Protein AF-A0A3M2FHL9-F1 (afdb_monomer_lite)

Foldseek 3Di:
DDDDDDDDDDPDPPPPPPDDPPPVDDDDFVLVFVQVQVVVCAWADCVFQVDPQGFGRWDWPDKGWPDWADWDDDDQPIWIKTKIWTWTWGADPVGDIDITTDIFIWTWHADPVRGTHIDGPDD

Structure (mmCIF, N/CA/C/O backbone):
data_AF-A0A3M2FHL9-F1
#
_entry.id   AF-A0A3M2FHL9-F1
#
loop_
_atom_site.group_PDB
_atom_site.id
_atom_site.type_symbol
_atom_site.label_atom_id
_atom_site.label_alt_id
_atom_site.label_comp_id
_atom_site.label_asym_id
_atom_site.label_entity_id
_atom_site.label_seq_id
_atom_site.pdbx_PDB_ins_code
_atom_site.Cartn_x
_atom_site.Cartn_y
_atom_site.Cartn_z
_atom_site.occupancy
_atom_site.B_iso_or_equiv
_atom_site.auth_seq_id
_atom_site.auth_comp_id
_atom_site.auth_asym_id
_atom_site.auth_atom_id
_atom_site.pdbx_PDB_model_num
ATOM 1 N N . MET A 1 1 ? 2.913 53.601 -55.145 1.00 43.81 1 MET A N 1
ATOM 2 C CA . MET A 1 1 ? 2.491 52.518 -56.058 1.00 43.81 1 MET A CA 1
ATOM 3 C C . MET A 1 1 ? 2.680 51.200 -55.319 1.00 43.81 1 MET A C 1
ATOM 5 O O . MET A 1 1 ? 3.801 50.861 -54.969 1.00 43.81 1 MET A O 1
ATOM 9 N N . ILE A 1 2 ? 1.573 50.561 -54.943 1.00 43.88 2 ILE A N 1
ATOM 10 C CA . ILE A 1 2 ? 1.520 49.393 -54.053 1.00 43.88 2 ILE A CA 1
ATOM 11 C C . ILE A 1 2 ? 1.769 48.133 -54.891 1.00 43.88 2 ILE A C 1
ATOM 13 O O . ILE A 1 2 ? 1.078 47.923 -55.885 1.00 43.88 2 ILE A O 1
ATOM 17 N N . LYS A 1 3 ? 2.720 47.284 -54.488 1.00 39.03 3 LYS A N 1
ATOM 18 C CA . LYS A 1 3 ? 2.785 45.882 -54.924 1.00 39.03 3 LYS A CA 1
ATOM 19 C C . LYS A 1 3 ? 2.654 44.997 -53.694 1.00 39.03 3 LYS A C 1
ATOM 21 O O . LYS A 1 3 ? 3.596 44.804 -52.935 1.00 39.03 3 LYS A O 1
ATOM 26 N N . THR A 1 4 ? 1.440 44.506 -53.495 1.00 46.16 4 THR A N 1
ATOM 27 C CA . THR A 1 4 ? 1.131 43.366 -52.641 1.00 46.16 4 THR A CA 1
ATOM 28 C C . THR A 1 4 ? 1.738 42.106 -53.255 1.00 46.16 4 THR A C 1
ATOM 30 O O . THR A 1 4 ? 1.648 41.862 -54.457 1.00 46.16 4 THR A O 1
ATOM 33 N N . SER A 1 5 ? 2.363 41.275 -52.432 1.00 46.72 5 SER A N 1
ATOM 34 C CA . SER A 1 5 ? 2.646 39.879 -52.761 1.00 46.72 5 SER A CA 1
ATOM 35 C C . SER A 1 5 ? 2.393 39.077 -51.498 1.00 46.72 5 SER A C 1
ATOM 37 O O . SER A 1 5 ? 3.204 39.036 -50.580 1.00 46.72 5 SER A O 1
ATOM 39 N N . PHE A 1 6 ? 1.176 38.549 -51.428 1.00 48.66 6 PHE A N 1
ATOM 40 C CA . PHE A 1 6 ? 0.690 37.690 -50.365 1.00 48.66 6 PHE A CA 1
ATOM 41 C C . PHE A 1 6 ? 0.823 36.253 -50.867 1.00 48.66 6 PHE A C 1
ATOM 43 O O . PHE A 1 6 ? -0.023 35.776 -51.623 1.00 48.66 6 PHE A O 1
ATOM 50 N N . THR A 1 7 ? 1.908 35.579 -50.491 1.00 46.94 7 THR A N 1
ATOM 51 C CA . THR A 1 7 ? 2.109 34.162 -50.805 1.00 46.94 7 THR A CA 1
ATOM 52 C C . THR A 1 7 ? 1.789 33.346 -49.562 1.00 46.94 7 THR A C 1
ATOM 54 O O . THR A 1 7 ? 2.424 33.458 -48.517 1.00 46.94 7 THR A O 1
ATOM 57 N N . ARG A 1 8 ? 0.721 32.566 -49.690 1.00 47.88 8 ARG A N 1
ATOM 58 C CA . ARG A 1 8 ? 0.176 31.629 -48.712 1.00 47.88 8 ARG A CA 1
ATOM 59 C C . ARG A 1 8 ? 1.033 30.351 -48.691 1.00 47.88 8 ARG A C 1
ATOM 61 O O . ARG A 1 8 ? 1.636 30.010 -49.700 1.00 47.88 8 ARG A O 1
ATOM 68 N N . MET A 1 9 ? 0.876 29.586 -47.609 1.00 46.56 9 MET A N 1
ATOM 69 C CA . MET A 1 9 ? 1.170 28.148 -47.441 1.00 46.56 9 MET A CA 1
ATOM 70 C C . MET A 1 9 ? 2.486 27.780 -46.750 1.00 46.56 9 MET A C 1
ATOM 72 O O . MET A 1 9 ? 3.567 28.187 -47.149 1.00 46.56 9 MET A O 1
ATOM 76 N N . GLY A 1 10 ? 2.357 26.927 -45.729 1.00 43.09 10 GLY A N 1
ATOM 77 C CA . GLY A 1 10 ? 3.486 26.273 -45.072 1.00 43.09 10 GLY A CA 1
ATOM 78 C C . GLY A 1 10 ? 3.213 25.866 -43.628 1.00 43.09 10 GLY A C 1
ATOM 79 O O . GLY A 1 10 ? 3.964 26.228 -42.734 1.00 43.09 10 GLY A O 1
ATOM 80 N N . ARG A 1 11 ? 2.119 25.141 -43.376 1.00 53.47 11 ARG A N 1
ATOM 81 C CA . ARG A 1 11 ? 1.817 24.537 -42.072 1.00 53.47 11 ARG A CA 1
ATOM 82 C C . ARG A 1 11 ? 2.769 23.352 -41.860 1.00 53.47 11 ARG A C 1
ATOM 84 O O . ARG A 1 11 ? 2.448 22.243 -42.264 1.00 53.47 11 ARG A O 1
ATOM 91 N N . PHE A 1 12 ? 3.930 23.585 -41.253 1.00 45.81 12 PHE A N 1
ATOM 92 C CA . PHE A 1 12 ? 4.828 22.516 -40.806 1.00 45.81 12 PHE A CA 1
ATOM 93 C C . PHE A 1 12 ? 4.566 22.213 -39.331 1.00 45.81 12 PHE A C 1
ATOM 95 O O . PHE A 1 12 ? 5.142 22.815 -38.431 1.00 45.81 12 PHE A O 1
ATOM 102 N N . ILE A 1 13 ? 3.654 21.270 -39.091 1.00 58.38 13 ILE A N 1
ATOM 103 C CA . ILE A 1 13 ? 3.580 20.563 -37.813 1.00 58.38 13 ILE A CA 1
ATOM 104 C C . ILE A 1 13 ? 4.680 19.503 -37.870 1.00 58.38 13 ILE A C 1
ATOM 106 O O . ILE A 1 13 ? 4.473 18.417 -38.403 1.00 58.38 13 ILE A O 1
ATOM 110 N N . VAL A 1 14 ? 5.863 19.824 -37.351 1.00 49.50 14 VAL A N 1
ATOM 111 C CA . VAL A 1 14 ? 6.861 18.804 -37.016 1.00 49.50 14 VAL A CA 1
ATOM 112 C C . VAL A 1 14 ? 6.543 18.356 -35.595 1.00 49.50 14 VAL A C 1
ATOM 114 O O . VAL A 1 14 ? 7.116 18.837 -34.624 1.00 49.50 14 VAL A O 1
ATOM 117 N N . LEU A 1 15 ? 5.551 17.469 -35.470 1.00 46.72 15 LEU A N 1
ATOM 118 C CA . LEU A 1 15 ? 5.321 16.717 -34.241 1.00 46.72 15 LEU A CA 1
ATOM 119 C C . LEU A 1 15 ? 6.370 15.603 -34.201 1.00 46.72 15 LEU A C 1
ATOM 121 O O . LEU A 1 15 ? 6.109 14.443 -34.508 1.00 46.72 15 LEU A O 1
ATOM 125 N N . SER A 1 16 ? 7.608 15.980 -33.905 1.00 49.69 16 SER A N 1
ATOM 126 C CA . SER A 1 16 ? 8.667 15.033 -33.599 1.00 49.69 16 SER A CA 1
ATOM 127 C C . SER A 1 16 ? 8.363 14.430 -32.230 1.00 49.69 16 SER A C 1
ATOM 129 O O . SER A 1 16 ? 8.817 14.924 -31.199 1.00 49.69 16 SER A O 1
ATOM 131 N N . CYS A 1 17 ? 7.561 13.363 -32.226 1.00 51.34 17 CYS A N 1
ATOM 132 C CA . CYS A 1 17 ? 7.533 12.379 -31.154 1.00 51.34 17 CYS A CA 1
ATOM 133 C C . CYS A 1 17 ? 8.922 11.730 -31.104 1.00 51.34 17 CYS A C 1
ATOM 135 O O . CYS A 1 17 ? 9.139 10.656 -31.665 1.00 51.34 17 CYS A O 1
ATOM 137 N N . LEU A 1 18 ? 9.890 12.424 -30.494 1.00 50.28 18 LEU A N 1
ATOM 138 C CA . LEU A 1 18 ? 11.133 11.802 -30.069 1.00 50.28 18 LEU A CA 1
ATOM 139 C C . LEU A 1 18 ? 10.738 10.653 -29.151 1.00 50.28 18 LEU A C 1
ATOM 141 O O . LEU A 1 18 ? 10.131 10.867 -28.101 1.00 50.28 18 LEU A O 1
ATOM 145 N N . GLY A 1 19 ? 11.047 9.443 -29.615 1.00 47.72 19 GLY A N 1
ATOM 146 C CA . GLY A 1 19 ? 10.845 8.208 -28.888 1.00 47.72 19 GLY A CA 1
ATOM 147 C C . GLY A 1 19 ? 11.370 8.357 -27.472 1.00 47.72 19 GLY A C 1
ATOM 148 O O . GLY A 1 19 ? 12.565 8.558 -27.248 1.00 47.72 19 GLY A O 1
ATOM 149 N N . SER A 1 20 ? 10.452 8.265 -26.518 1.00 49.62 20 SER A N 1
ATOM 150 C CA . SER A 1 20 ? 10.782 8.049 -25.127 1.00 49.62 20 SER A CA 1
ATOM 151 C C . SER A 1 20 ? 11.549 6.737 -25.056 1.00 49.62 20 SER A C 1
ATOM 153 O O . SER A 1 20 ? 11.015 5.650 -25.273 1.00 49.62 20 SER A O 1
ATOM 155 N N . VAL A 1 21 ? 12.844 6.865 -24.791 1.00 44.62 21 VAL A N 1
ATOM 156 C CA . VAL A 1 21 ? 13.706 5.787 -24.332 1.00 44.62 21 VAL A CA 1
ATOM 157 C C . VAL A 1 21 ? 12.978 5.159 -23.145 1.00 44.62 21 VAL A C 1
ATOM 159 O O . VAL A 1 21 ? 12.912 5.755 -22.071 1.00 44.62 21 VAL A O 1
ATOM 162 N N . LEU A 1 22 ? 12.358 3.997 -23.364 1.00 46.59 22 LEU A N 1
ATOM 163 C CA . LEU A 1 22 ? 11.689 3.180 -22.350 1.00 46.59 22 LEU A CA 1
ATOM 164 C C . LEU A 1 22 ? 12.756 2.580 -21.425 1.00 46.59 22 LEU A C 1
ATOM 166 O O . LEU A 1 22 ? 12.927 1.368 -21.329 1.00 46.59 22 LEU A O 1
ATOM 170 N N . SER A 1 23 ? 13.520 3.441 -20.756 1.00 48.56 23 SER A N 1
ATOM 171 C CA . SER A 1 23 ? 14.217 3.051 -19.550 1.00 48.56 23 SER A CA 1
ATOM 172 C C . SER A 1 23 ? 13.124 2.789 -18.530 1.00 48.56 23 SER A C 1
ATOM 174 O O . SER A 1 23 ? 12.321 3.671 -18.215 1.00 48.56 23 SER A O 1
ATOM 176 N N . CYS A 1 24 ? 13.030 1.538 -18.099 1.00 61.56 24 CYS A N 1
ATOM 177 C CA . CYS A 1 24 ? 12.116 1.085 -17.067 1.00 61.56 24 CYS A CA 1
ATOM 178 C C . CYS A 1 24 ? 12.545 1.743 -15.744 1.00 61.56 24 CYS A C 1
ATOM 180 O O . CYS A 1 24 ? 13.250 1.142 -14.936 1.00 61.56 24 CYS A O 1
ATOM 182 N N . ALA A 1 25 ? 12.230 3.030 -15.587 1.00 73.69 25 ALA A N 1
ATOM 183 C CA . ALA A 1 25 ? 12.614 3.813 -14.429 1.00 73.69 25 ALA A CA 1
ATOM 184 C C . ALA A 1 25 ? 11.946 3.208 -13.194 1.00 73.69 25 ALA A C 1
ATOM 186 O O . ALA A 1 25 ? 10.744 2.928 -13.206 1.00 73.69 25 ALA A O 1
ATOM 187 N N . SER A 1 26 ? 12.732 2.990 -12.140 1.00 83.94 26 SER A N 1
ATOM 188 C CA . SER A 1 26 ? 12.204 2.567 -10.847 1.00 83.94 26 SER A CA 1
ATOM 189 C C . SER A 1 26 ? 11.170 3.581 -10.348 1.00 83.94 26 SER A C 1
ATOM 191 O O . SER A 1 26 ? 11.388 4.786 -10.515 1.00 83.94 26 SER A O 1
ATOM 193 N N . PRO A 1 27 ? 10.068 3.133 -9.725 1.00 90.44 27 PRO A N 1
ATOM 194 C CA . PRO A 1 27 ? 9.074 4.046 -9.185 1.00 90.44 27 PRO A CA 1
ATOM 195 C C . PRO A 1 27 ? 9.704 4.906 -8.085 1.00 90.44 27 PRO A C 1
ATOM 197 O O . PRO A 1 27 ? 10.491 4.420 -7.272 1.00 90.44 27 PRO A O 1
ATOM 200 N N . THR A 1 28 ? 9.360 6.190 -8.062 1.00 92.81 28 THR A N 1
ATOM 201 C CA . THR A 1 28 ? 9.737 7.088 -6.965 1.00 92.81 28 THR A CA 1
ATOM 202 C C . THR A 1 28 ? 8.828 6.858 -5.760 1.00 92.81 28 THR A C 1
ATOM 204 O O . THR A 1 28 ? 7.736 6.304 -5.890 1.00 92.81 28 THR A O 1
ATOM 207 N N . GLU A 1 29 ? 9.239 7.325 -4.582 1.00 93.75 29 GLU A N 1
ATOM 208 C CA . GLU A 1 29 ? 8.433 7.204 -3.362 1.00 93.75 29 GLU A CA 1
ATOM 209 C C . GLU A 1 29 ? 7.020 7.784 -3.530 1.00 93.75 29 GLU A C 1
ATOM 211 O O . GLU A 1 29 ? 6.041 7.105 -3.232 1.00 93.75 29 GLU A O 1
ATOM 216 N N . GLY A 1 30 ? 6.895 8.992 -4.092 1.00 95.50 30 GLY A N 1
ATOM 217 C CA . GLY A 1 30 ? 5.591 9.627 -4.323 1.00 95.50 30 GLY A CA 1
ATOM 218 C C . GLY A 1 30 ? 4.673 8.812 -5.241 1.00 95.50 30 GLY A C 1
ATOM 219 O O . GLY A 1 30 ? 3.477 8.708 -4.983 1.00 95.50 30 GLY A O 1
ATOM 220 N N . VAL A 1 31 ? 5.241 8.162 -6.263 1.00 95.12 31 VAL A N 1
ATOM 221 C CA . VAL A 1 31 ? 4.500 7.258 -7.158 1.00 95.12 31 VAL A CA 1
ATOM 222 C C . VAL A 1 31 ? 4.000 6.022 -6.410 1.00 95.12 31 VAL A C 1
ATOM 224 O O . VAL A 1 31 ? 2.873 5.580 -6.631 1.00 95.12 31 VAL A O 1
ATOM 227 N N . ILE A 1 32 ? 4.820 5.458 -5.520 1.00 96.19 32 ILE A N 1
ATOM 228 C CA . ILE A 1 32 ? 4.432 4.310 -4.692 1.00 96.19 32 ILE A CA 1
ATOM 229 C C . ILE A 1 32 ? 3.304 4.709 -3.744 1.00 96.19 32 ILE A C 1
ATOM 231 O O . ILE A 1 32 ? 2.299 4.004 -3.682 1.00 96.19 32 ILE A O 1
ATOM 235 N N . VAL A 1 33 ? 3.450 5.839 -3.046 1.00 97.81 33 VAL A N 1
ATOM 236 C CA . VAL A 1 33 ? 2.432 6.383 -2.137 1.00 97.81 33 VAL A CA 1
ATOM 237 C C . VAL A 1 33 ? 1.102 6.535 -2.867 1.00 97.81 33 VAL A C 1
ATOM 239 O O . VAL A 1 33 ? 0.098 5.988 -2.423 1.00 97.81 33 VAL A O 1
ATOM 242 N N . GLU A 1 34 ? 1.093 7.187 -4.029 1.00 97.75 34 GLU A N 1
ATOM 243 C CA . GLU A 1 34 ? -0.124 7.382 -4.817 1.00 97.75 34 GLU A CA 1
ATOM 244 C C . GLU A 1 34 ? -0.746 6.054 -5.281 1.00 97.75 34 GLU A C 1
ATOM 246 O O . GLU A 1 34 ? -1.956 5.842 -5.152 1.00 97.75 34 GLU A O 1
ATOM 251 N N . ALA A 1 35 ? 0.068 5.136 -5.809 1.00 97.00 35 ALA A N 1
ATOM 252 C CA . ALA A 1 35 ? -0.409 3.848 -6.299 1.00 97.00 35 ALA A CA 1
ATOM 253 C C . ALA A 1 35 ? -0.998 2.982 -5.171 1.00 97.00 35 ALA A C 1
ATOM 255 O O . ALA A 1 35 ? -2.034 2.337 -5.366 1.00 97.00 35 ALA A O 1
ATOM 256 N N . VAL A 1 36 ? -0.363 2.984 -3.995 1.00 97.31 36 VAL A N 1
ATOM 257 C CA . VAL A 1 36 ? -0.823 2.262 -2.802 1.00 97.31 36 VAL A CA 1
ATOM 258 C C . VAL A 1 36 ? -2.086 2.901 -2.234 1.00 97.31 36 VAL A C 1
ATOM 260 O O . VAL A 1 36 ? -3.044 2.171 -1.982 1.00 97.31 36 VAL A O 1
ATOM 263 N N . SER A 1 37 ? -2.154 4.230 -2.115 1.00 97.75 37 SER A N 1
ATOM 264 C CA . SER A 1 37 ? -3.363 4.935 -1.664 1.00 97.75 37 SER A CA 1
ATOM 265 C C . SER A 1 37 ? -4.569 4.589 -2.535 1.00 97.75 37 SER A C 1
ATOM 267 O O . SER A 1 37 ? -5.577 4.113 -2.021 1.00 97.75 37 SER A O 1
ATOM 269 N N . ARG A 1 38 ? -4.432 4.674 -3.866 1.00 97.38 38 ARG A N 1
ATOM 270 C CA . ARG A 1 38 ? -5.498 4.294 -4.815 1.00 97.38 38 ARG A CA 1
ATOM 271 C C . ARG A 1 38 ? -5.912 2.823 -4.703 1.00 97.38 38 ARG A C 1
ATOM 273 O O . ARG A 1 38 ? -7.054 2.474 -5.004 1.00 97.38 38 ARG A O 1
ATOM 280 N N . SER A 1 39 ? -4.984 1.935 -4.342 1.00 96.19 39 SER A N 1
ATOM 281 C CA . SER A 1 39 ? -5.301 0.526 -4.083 1.00 96.19 39 SER A CA 1
ATOM 282 C C . SER A 1 39 ? -6.114 0.378 -2.796 1.00 96.19 39 SER A C 1
ATOM 284 O O . SER A 1 39 ? -7.143 -0.298 -2.803 1.00 96.19 39 SER A O 1
ATOM 286 N N . LEU A 1 40 ? -5.674 1.022 -1.712 1.00 96.19 40 LEU A N 1
ATOM 287 C CA . LEU A 1 40 ? -6.312 0.971 -0.396 1.00 96.19 40 LEU A CA 1
ATOM 288 C C . LEU A 1 40 ? -7.715 1.579 -0.405 1.00 96.19 40 LEU A C 1
ATOM 290 O O . LEU A 1 40 ? -8.629 0.977 0.154 1.00 96.19 40 LEU A O 1
ATOM 294 N N . GLU A 1 41 ? -7.903 2.708 -1.094 1.00 96.19 41 GLU A N 1
ATOM 295 C CA . GLU A 1 41 ? -9.208 3.353 -1.299 1.00 96.19 41 GLU A CA 1
ATOM 296 C C . GLU A 1 41 ? -10.247 2.368 -1.843 1.00 96.19 41 GLU A C 1
ATOM 298 O O . GLU A 1 41 ? -11.393 2.352 -1.397 1.00 96.19 41 GLU A O 1
ATOM 303 N N . LYS A 1 42 ? -9.840 1.484 -2.762 1.00 93.81 42 LYS A N 1
ATOM 304 C CA . LYS A 1 42 ? -10.716 0.435 -3.299 1.00 93.81 42 LYS A CA 1
ATOM 305 C C . LYS A 1 42 ? -10.900 -0.703 -2.306 1.00 93.81 42 LYS A C 1
ATOM 307 O O . LYS A 1 42 ? -12.027 -1.141 -2.067 1.00 93.81 42 LYS A O 1
ATOM 312 N N . ARG A 1 43 ? -9.795 -1.221 -1.767 1.00 93.56 43 ARG A N 1
ATOM 313 C CA . ARG A 1 43 ? -9.802 -2.384 -0.881 1.00 93.56 43 ARG A CA 1
ATOM 314 C C . ARG A 1 43 ? -8.593 -2.384 0.049 1.00 93.56 43 ARG A C 1
ATOM 316 O O . ARG A 1 43 ? -7.452 -2.435 -0.401 1.00 93.56 43 ARG A O 1
ATOM 323 N N . VAL A 1 44 ? -8.863 -2.451 1.348 1.00 93.81 44 VAL A N 1
ATOM 324 C CA . VAL A 1 44 ? -7.856 -2.711 2.380 1.00 93.81 44 VAL A CA 1
ATOM 325 C C . VAL A 1 44 ? -7.662 -4.226 2.496 1.00 93.81 44 VAL A C 1
ATOM 327 O O . VAL A 1 44 ? -8.644 -4.939 2.741 1.00 93.81 44 VAL A O 1
ATOM 330 N N . PRO A 1 45 ? -6.435 -4.750 2.321 1.00 92.00 45 PRO A N 1
ATOM 331 C CA . PRO A 1 45 ? -6.170 -6.176 2.464 1.00 92.00 45 PRO A CA 1
ATOM 332 C C . PRO A 1 45 ? -6.322 -6.625 3.920 1.00 92.00 45 PRO A C 1
ATOM 334 O O . PRO A 1 45 ? -6.153 -5.841 4.857 1.00 92.00 45 PRO A O 1
ATOM 337 N N . VAL A 1 46 ? -6.595 -7.918 4.112 1.00 89.75 46 VAL A N 1
ATOM 338 C CA . VAL A 1 46 ? -6.740 -8.547 5.441 1.00 89.75 46 VAL A CA 1
ATOM 339 C C . VAL A 1 46 ? -5.502 -8.305 6.311 1.00 89.75 46 VAL A C 1
ATOM 341 O O . VAL A 1 46 ? -5.631 -8.060 7.509 1.00 89.75 46 VAL A O 1
ATOM 344 N N . THR A 1 47 ? -4.319 -8.290 5.691 1.00 88.75 47 THR A N 1
ATOM 345 C CA . THR A 1 47 ? -3.026 -8.049 6.348 1.00 88.75 47 THR A CA 1
ATOM 346 C C . THR A 1 47 ? -2.935 -6.696 7.055 1.00 88.75 47 THR A C 1
ATOM 348 O O . THR A 1 47 ? -2.257 -6.602 8.071 1.00 88.75 47 THR A O 1
ATOM 351 N N . LEU A 1 48 ? -3.628 -5.665 6.558 1.00 88.12 48 LEU A N 1
ATOM 352 C CA . LEU A 1 48 ? -3.697 -4.342 7.196 1.00 88.12 48 LEU A CA 1
ATOM 353 C C . LEU A 1 48 ? -4.948 -4.172 8.052 1.00 88.12 48 LEU A C 1
ATOM 355 O O . LEU A 1 48 ? -4.919 -3.485 9.069 1.00 88.12 48 LEU A O 1
ATOM 359 N N . ALA A 1 49 ? -6.061 -4.766 7.628 1.00 79.56 49 ALA A N 1
ATOM 360 C CA . ALA A 1 49 ? -7.352 -4.523 8.246 1.00 79.56 49 ALA A CA 1
ATOM 361 C C . ALA A 1 49 ? -7.473 -5.136 9.650 1.00 79.56 49 ALA A C 1
ATOM 363 O O . ALA A 1 49 ? -8.318 -4.690 10.406 1.00 79.56 49 ALA A O 1
ATOM 364 N N . SER A 1 50 ? -6.677 -6.148 10.020 1.00 75.50 50 SER A N 1
ATOM 365 C CA . SER A 1 50 ? -6.862 -6.912 11.276 1.00 75.50 50 SER A CA 1
ATOM 366 C C . SER A 1 50 ? -8.253 -7.569 11.418 1.00 75.50 50 SER A C 1
ATOM 368 O O . SER A 1 50 ? -8.625 -8.029 12.496 1.00 75.50 50 SER A O 1
ATOM 370 N N . TYR A 1 51 ? -9.020 -7.661 10.323 1.00 78.25 51 TYR A N 1
ATOM 371 C CA . TYR A 1 51 ? -10.320 -8.333 10.237 1.00 78.25 51 TYR A CA 1
ATOM 372 C C . TYR A 1 51 ? -10.302 -9.337 9.083 1.00 78.25 51 TYR A C 1
ATOM 374 O O . TYR A 1 51 ? -9.746 -9.053 8.021 1.00 78.25 51 TYR A O 1
ATOM 382 N N . LEU A 1 52 ? -10.983 -10.474 9.256 1.00 78.31 52 LEU A N 1
ATOM 383 C CA . LEU A 1 52 ? -10.944 -11.621 8.333 1.00 78.31 52 LEU A CA 1
ATOM 384 C C . LEU A 1 52 ? -11.358 -11.302 6.887 1.00 78.31 52 LEU A C 1
ATOM 386 O O . LEU A 1 52 ? -10.980 -12.020 5.968 1.00 78.31 52 LEU A O 1
ATOM 390 N N . THR A 1 53 ? -12.131 -10.238 6.666 1.00 82.38 53 THR A N 1
ATOM 391 C CA . THR A 1 53 ? -12.662 -9.884 5.340 1.00 82.38 53 THR A CA 1
ATOM 392 C C . THR A 1 53 ? -11.899 -8.763 4.638 1.00 82.38 53 THR A C 1
ATOM 394 O O . THR A 1 53 ? -12.211 -8.444 3.490 1.00 82.38 53 THR A O 1
ATOM 397 N N . GLY A 1 54 ? -10.939 -8.122 5.310 1.00 87.69 54 GLY A N 1
ATOM 398 C CA . GLY A 1 54 ? -10.397 -6.843 4.853 1.00 87.69 54 GLY A CA 1
ATOM 399 C C . GLY A 1 54 ? -11.420 -5.709 4.989 1.00 87.69 54 GLY A C 1
ATOM 400 O O . GLY A 1 54 ? -12.388 -5.817 5.752 1.00 87.69 54 GLY A O 1
ATOM 401 N N . GLY A 1 55 ? -11.220 -4.639 4.220 1.00 91.50 55 GLY A N 1
ATOM 402 C CA . GLY A 1 55 ? -12.114 -3.479 4.163 1.00 91.50 55 GLY A CA 1
ATOM 403 C C . GLY A 1 55 ? -12.277 -2.920 2.750 1.00 91.50 55 GLY A C 1
ATOM 404 O O . GLY A 1 55 ? -11.513 -3.253 1.847 1.00 91.50 55 GLY A O 1
ATOM 405 N N . GLN A 1 56 ? -13.281 -2.073 2.548 1.00 92.94 56 GLN A N 1
ATOM 406 C CA . GLN A 1 56 ? -13.590 -1.408 1.275 1.00 92.94 56 GLN A CA 1
ATOM 407 C C . GLN A 1 56 ? -13.793 0.092 1.488 1.00 92.94 56 GLN A C 1
ATOM 409 O O . GLN A 1 56 ? -14.071 0.515 2.612 1.00 92.94 56 GLN A O 1
ATOM 414 N N . ASN A 1 57 ? -13.718 0.877 0.408 1.00 92.62 57 ASN A N 1
ATOM 415 C CA . ASN A 1 57 ? -13.970 2.325 0.417 1.00 92.62 57 ASN A CA 1
ATOM 416 C C . ASN A 1 57 ? -13.170 3.033 1.518 1.00 92.62 57 ASN A C 1
ATOM 418 O O . ASN A 1 57 ? -13.741 3.655 2.416 1.00 92.62 57 ASN A O 1
ATOM 422 N N . ALA A 1 58 ? -11.853 2.839 1.507 1.00 94.25 58 ALA A N 1
ATOM 423 C CA . ALA A 1 58 ? -11.001 3.383 2.546 1.00 94.25 58 A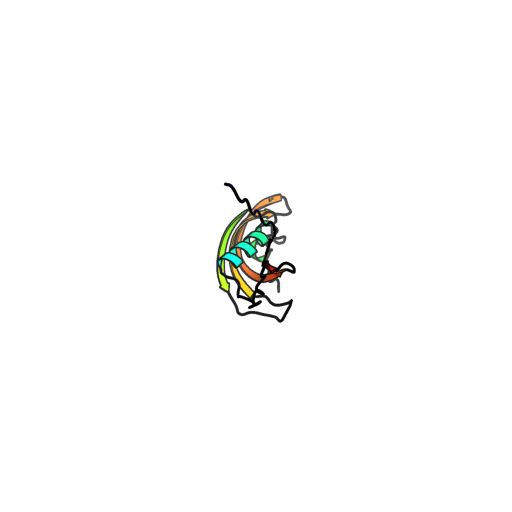LA A CA 1
ATOM 424 C C . ALA A 1 58 ? -10.827 4.897 2.394 1.00 94.25 58 ALA A C 1
ATOM 426 O O . ALA A 1 58 ? -10.583 5.397 1.299 1.00 94.25 58 ALA A O 1
ATOM 427 N N . LEU A 1 59 ? -10.878 5.601 3.517 1.00 96.31 59 LEU A N 1
ATOM 428 C CA . LEU A 1 59 ? -10.320 6.932 3.687 1.00 96.31 59 LEU A CA 1
ATOM 429 C C . LEU A 1 59 ? -8.896 6.750 4.212 1.00 96.31 59 LEU A C 1
ATOM 431 O O . LEU A 1 59 ? -8.694 6.362 5.364 1.00 96.31 59 LEU A O 1
ATOM 435 N N . VAL A 1 60 ? -7.9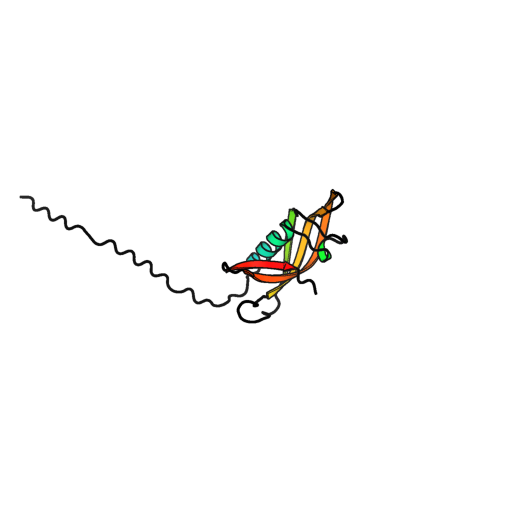19 6.951 3.332 1.00 96.94 60 VAL A N 1
ATOM 436 C CA . VAL A 1 60 ? -6.498 6.773 3.641 1.00 96.94 60 VAL A CA 1
ATOM 437 C C . VAL A 1 60 ? -5.965 8.052 4.280 1.00 96.94 60 VAL A C 1
ATOM 439 O O . VAL A 1 60 ? -6.026 9.118 3.675 1.00 96.94 60 VAL A O 1
ATOM 442 N N . GLU A 1 61 ? -5.441 7.946 5.498 1.00 97.44 61 GLU A N 1
ATOM 443 C CA . GLU A 1 61 ? -4.877 9.087 6.231 1.00 97.44 61 GLU A CA 1
ATOM 444 C C . GLU A 1 61 ? -3.375 9.221 5.985 1.00 97.44 61 GLU A C 1
ATOM 446 O O . GLU A 1 61 ? -2.850 10.325 5.863 1.00 97.44 61 GLU A O 1
ATOM 451 N N . GLU A 1 62 ? -2.671 8.091 5.905 1.00 97.62 62 GLU A N 1
ATOM 452 C CA . GLU A 1 62 ? -1.229 8.076 5.700 1.00 97.62 62 GLU A CA 1
ATOM 453 C C . GLU A 1 62 ? -0.795 6.814 4.961 1.00 97.62 62 GLU A C 1
ATOM 455 O O . GLU A 1 62 ? -1.234 5.704 5.273 1.00 97.62 62 GLU A O 1
ATOM 460 N N . VAL A 1 63 ? 0.134 6.999 4.025 1.00 97.81 63 VAL A N 1
ATOM 461 C CA . VAL A 1 63 ? 0.955 5.938 3.447 1.00 97.81 63 VAL A CA 1
ATOM 462 C C . VAL A 1 63 ? 2.400 6.406 3.502 1.00 97.81 63 VAL A C 1
ATOM 464 O O . VAL A 1 63 ? 2.726 7.493 3.031 1.00 97.81 63 VAL A O 1
ATOM 467 N N . ARG A 1 64 ? 3.270 5.573 4.067 1.00 97.75 64 ARG A N 1
ATOM 468 C CA . ARG A 1 64 ? 4.705 5.826 4.181 1.00 97.75 64 ARG A CA 1
ATOM 469 C C . ARG A 1 64 ? 5.474 4.656 3.598 1.00 97.75 64 ARG A C 1
ATOM 471 O O . ARG A 1 64 ? 5.214 3.507 3.961 1.00 97.75 64 ARG A O 1
ATOM 478 N N . VAL A 1 65 ? 6.436 4.934 2.726 1.00 97.00 65 VAL A N 1
ATOM 479 C CA . VAL A 1 65 ? 7.321 3.898 2.190 1.00 97.00 65 VAL A CA 1
ATOM 480 C C . VAL A 1 65 ? 8.425 3.628 3.205 1.00 97.00 65 VAL A C 1
ATOM 482 O O . VAL A 1 65 ? 9.087 4.544 3.679 1.00 97.00 65 VAL A O 1
ATOM 485 N N . LEU A 1 66 ? 8.586 2.363 3.585 1.00 95.62 66 LEU A N 1
ATOM 486 C CA . LEU A 1 66 ? 9.617 1.919 4.524 1.00 95.62 66 LEU A CA 1
ATOM 487 C C . LEU A 1 66 ? 10.828 1.364 3.778 1.00 95.62 66 LEU A C 1
ATOM 489 O O . LEU A 1 66 ? 11.965 1.642 4.143 1.00 95.62 66 LEU A O 1
ATOM 493 N N . GLU A 1 67 ? 10.574 0.584 2.729 1.00 94.62 67 GLU A N 1
ATOM 494 C CA . GLU A 1 67 ? 11.612 -0.024 1.908 1.00 94.62 67 GLU A CA 1
ATOM 495 C C . GLU A 1 67 ? 11.115 -0.180 0.470 1.00 94.62 67 GLU A C 1
ATOM 497 O O . GLU A 1 67 ? 9.963 -0.553 0.240 1.00 94.62 67 GLU A O 1
ATOM 502 N N . ILE A 1 68 ? 12.000 0.061 -0.498 1.00 92.69 68 ILE A N 1
ATOM 503 C CA . ILE A 1 68 ? 11.799 -0.299 -1.902 1.00 92.69 68 ILE A CA 1
ATOM 504 C C . ILE A 1 68 ? 12.829 -1.376 -2.235 1.00 92.69 68 ILE A C 1
ATOM 506 O O . ILE A 1 68 ? 14.028 -1.103 -2.308 1.00 92.69 68 ILE A O 1
ATOM 510 N N . SER A 1 69 ? 12.373 -2.608 -2.423 1.00 86.12 69 SER A N 1
ATOM 511 C CA . SER A 1 69 ? 13.245 -3.721 -2.783 1.00 86.12 69 SER A CA 1
ATOM 512 C C . SER A 1 69 ? 13.573 -3.715 -4.283 1.00 86.12 69 SER A C 1
ATOM 514 O O . SER A 1 69 ? 12.988 -2.989 -5.093 1.00 86.12 69 SER A O 1
ATOM 516 N N . LYS A 1 70 ? 14.535 -4.561 -4.668 1.00 78.75 70 LYS A N 1
ATOM 517 C CA . LYS A 1 70 ? 15.001 -4.696 -6.057 1.00 78.75 70 LYS A CA 1
ATOM 518 C C . LYS A 1 70 ? 13.880 -5.151 -7.001 1.00 78.75 70 LYS A C 1
ATOM 520 O O . LYS A 1 70 ? 12.920 -5.795 -6.586 1.00 78.75 70 LYS A O 1
ATOM 525 N N . VAL A 1 71 ? 14.049 -4.827 -8.284 1.00 86.38 71 VAL A N 1
ATOM 526 C CA . VAL A 1 71 ? 13.158 -5.244 -9.374 1.00 86.38 7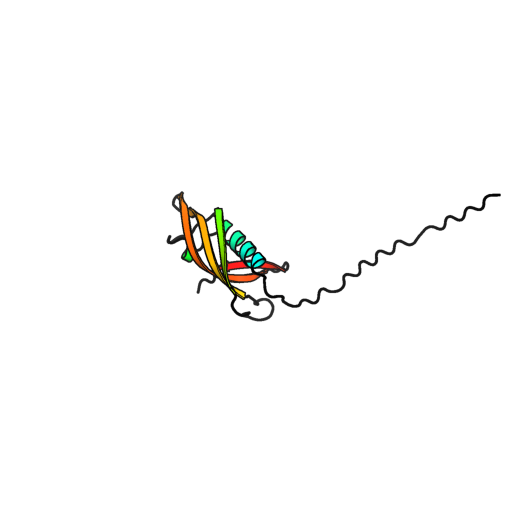1 VAL A CA 1
ATOM 527 C C . VAL A 1 71 ? 13.049 -6.771 -9.455 1.00 86.38 71 VAL A C 1
ATOM 529 O O . VAL A 1 71 ? 14.052 -7.480 -9.351 1.00 86.38 71 VAL A O 1
ATOM 532 N N . ILE A 1 72 ? 11.831 -7.272 -9.647 1.00 87.00 72 ILE A N 1
ATOM 533 C CA . ILE A 1 72 ? 11.503 -8.694 -9.770 1.00 87.00 72 ILE A CA 1
ATOM 534 C C . ILE A 1 72 ? 10.769 -8.925 -11.094 1.00 87.00 72 ILE A C 1
ATOM 536 O O . ILE A 1 72 ? 9.969 -8.099 -11.529 1.00 87.00 72 ILE A O 1
ATOM 540 N N . GLY A 1 73 ? 11.039 -10.063 -11.738 1.00 86.06 73 GLY A N 1
ATOM 541 C CA . GLY A 1 73 ? 10.436 -10.441 -13.017 1.00 86.06 73 GLY A CA 1
ATOM 542 C C . GLY A 1 73 ? 11.201 -9.928 -14.242 1.00 86.06 73 GLY A C 1
ATOM 543 O O . GLY A 1 73 ? 12.304 -9.392 -14.135 1.00 86.06 73 GLY A O 1
ATOM 544 N N . LYS A 1 74 ? 10.635 -10.163 -15.434 1.00 77.81 74 LYS A N 1
ATOM 545 C CA . LYS A 1 74 ? 11.172 -9.708 -16.729 1.00 77.81 74 LYS A CA 1
ATOM 546 C C . LYS A 1 74 ? 10.036 -9.295 -17.667 1.00 77.81 74 LYS A C 1
ATOM 548 O O . LYS A 1 74 ? 8.960 -9.896 -17.657 1.00 77.81 74 LYS A O 1
ATOM 553 N N . GLY A 1 75 ? 10.288 -8.301 -18.519 1.00 79.12 75 GLY A N 1
ATOM 554 C CA . GLY A 1 75 ? 9.332 -7.844 -19.530 1.00 79.12 75 GLY A CA 1
ATOM 555 C C . GLY A 1 75 ? 8.023 -7.348 -18.908 1.00 79.12 75 GLY A C 1
ATOM 556 O O . GLY A 1 75 ? 8.039 -6.530 -17.993 1.00 79.12 75 GLY A O 1
ATOM 557 N N . LYS A 1 76 ? 6.884 -7.870 -19.371 1.00 75.88 76 LYS A N 1
ATOM 558 C CA . LYS A 1 76 ? 5.543 -7.465 -18.904 1.00 75.88 76 LYS A CA 1
ATOM 559 C C . LYS A 1 76 ? 5.223 -7.870 -17.458 1.00 75.88 76 LYS A C 1
ATOM 561 O O . LYS A 1 76 ? 4.235 -7.401 -16.910 1.00 75.88 76 LYS A O 1
ATOM 566 N N . HIS A 1 77 ? 6.046 -8.720 -16.846 1.00 79.06 77 HIS A N 1
ATOM 567 C CA . HIS A 1 77 ? 5.891 -9.168 -15.458 1.00 79.06 77 HIS A CA 1
ATOM 568 C C . HIS A 1 77 ? 6.860 -8.463 -14.503 1.00 79.06 77 HIS A C 1
ATOM 570 O O . HIS A 1 77 ? 7.126 -8.968 -13.418 1.00 79.06 77 HIS A O 1
ATOM 576 N N . THR A 1 78 ? 7.437 -7.337 -14.925 1.00 88.69 78 THR A N 1
ATOM 577 C CA . THR A 1 78 ? 8.359 -6.553 -14.099 1.00 88.69 78 THR A CA 1
ATOM 578 C C . THR A 1 78 ? 7.587 -5.811 -13.012 1.00 88.69 78 THR A C 1
ATOM 580 O O . THR A 1 78 ? 6.657 -5.062 -13.313 1.00 88.69 78 THR A O 1
ATOM 583 N N . TYR A 1 79 ? 7.984 -5.998 -11.755 1.00 92.44 79 TYR A N 1
ATOM 584 C CA . TYR A 1 79 ? 7.443 -5.264 -10.616 1.00 92.44 79 TYR A CA 1
ATOM 585 C C . TYR A 1 79 ? 8.523 -4.965 -9.574 1.00 92.44 79 TYR A C 1
ATOM 587 O O . TYR A 1 79 ? 9.569 -5.609 -9.518 1.00 92.44 79 TYR A O 1
ATOM 595 N N . TRP A 1 80 ? 8.250 -3.987 -8.722 1.00 93.44 80 TRP A N 1
ATOM 596 C CA . TRP A 1 80 ? 9.050 -3.646 -7.553 1.00 93.44 80 TRP A CA 1
ATOM 597 C C . TRP A 1 80 ? 8.272 -4.038 -6.308 1.00 93.44 80 TRP A C 1
ATOM 599 O O . TRP A 1 80 ? 7.059 -3.841 -6.252 1.00 93.44 80 TRP A O 1
ATOM 609 N N . ARG A 1 81 ? 8.944 -4.594 -5.302 1.00 94.00 81 ARG A N 1
ATOM 610 C CA . ARG A 1 81 ? 8.320 -4.784 -3.988 1.00 94.00 81 ARG A CA 1
ATOM 611 C C . ARG A 1 81 ? 8.561 -3.540 -3.153 1.00 94.00 81 ARG A C 1
ATOM 613 O O . ARG A 1 81 ? 9.685 -3.052 -3.098 1.00 94.00 81 ARG A O 1
ATOM 620 N N . ALA A 1 82 ? 7.515 -3.044 -2.511 1.00 95.12 82 ALA A N 1
ATOM 621 C CA . ALA A 1 82 ? 7.604 -1.944 -1.568 1.00 95.12 82 ALA A CA 1
ATOM 622 C C . ALA A 1 82 ? 6.995 -2.373 -0.235 1.00 95.12 82 ALA A C 1
ATOM 624 O O . ALA A 1 82 ? 5.837 -2.798 -0.188 1.00 95.12 82 ALA 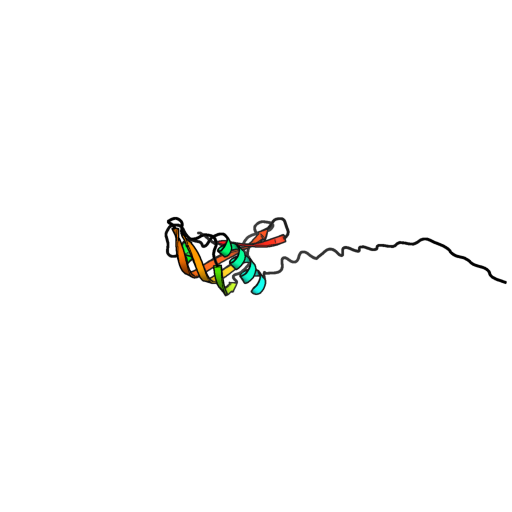A O 1
ATOM 625 N N . GLN A 1 83 ? 7.769 -2.261 0.842 1.00 95.44 83 GLN A N 1
ATOM 626 C CA . GLN A 1 83 ? 7.235 -2.354 2.191 1.00 95.44 83 GLN A CA 1
ATOM 627 C C . GLN A 1 83 ? 6.724 -0.975 2.593 1.00 95.44 83 GLN A C 1
ATOM 629 O O . GLN A 1 83 ? 7.454 0.014 2.524 1.00 95.44 83 GLN A O 1
ATOM 634 N N . ILE A 1 84 ? 5.469 -0.914 3.016 1.00 96.19 84 ILE A N 1
ATOM 635 C CA . ILE A 1 84 ? 4.799 0.329 3.385 1.00 96.19 84 ILE A CA 1
ATOM 636 C C . ILE A 1 84 ? 4.213 0.218 4.786 1.00 96.19 84 ILE A C 1
ATOM 638 O O . ILE A 1 84 ? 3.889 -0.875 5.252 1.00 96.19 84 ILE A O 1
ATOM 642 N N . TYR A 1 85 ? 4.069 1.362 5.442 1.00 96.50 85 TYR A N 1
ATOM 643 C CA . TYR A 1 85 ? 3.157 1.563 6.559 1.00 96.50 85 TYR A CA 1
ATOM 644 C C . TYR A 1 85 ? 1.943 2.336 6.046 1.00 96.50 85 TYR A C 1
ATOM 646 O O . TYR A 1 85 ? 2.105 3.277 5.268 1.00 96.50 85 TYR A O 1
ATOM 654 N N . ALA A 1 86 ? 0.743 1.947 6.461 1.00 97.19 86 ALA A N 1
ATOM 655 C CA . ALA A 1 86 ? -0.471 2.676 6.127 1.00 97.19 86 ALA A CA 1
ATOM 656 C C . ALA A 1 86 ? -1.450 2.697 7.294 1.00 97.19 86 ALA A C 1
ATOM 658 O O . ALA A 1 86 ? -1.538 1.728 8.052 1.00 97.19 86 ALA A O 1
ATOM 659 N N . ARG A 1 87 ? -2.220 3.784 7.381 1.00 97.00 87 ARG A N 1
ATOM 660 C CA . ARG A 1 87 ? -3.351 3.918 8.301 1.00 97.00 87 ARG A CA 1
ATOM 661 C C . ARG A 1 87 ? -4.506 4.697 7.689 1.00 97.00 87 ARG A C 1
ATOM 663 O O . ARG A 1 87 ? -4.329 5.492 6.762 1.00 97.00 87 ARG A O 1
ATOM 670 N N . GLY A 1 88 ? -5.689 4.458 8.230 1.00 97.00 88 GLY A N 1
ATOM 671 C CA . GLY A 1 88 ? -6.904 5.165 7.864 1.00 97.00 88 GLY A CA 1
ATOM 672 C C . GLY A 1 88 ? -8.143 4.441 8.361 1.00 97.00 88 GLY A C 1
ATOM 673 O O . GLY A 1 88 ? -8.088 3.634 9.290 1.00 97.00 88 GLY A O 1
ATOM 674 N N . VAL A 1 89 ? -9.271 4.703 7.710 1.00 95.62 89 VAL A N 1
ATOM 675 C CA . VAL A 1 89 ? -10.576 4.134 8.060 1.00 95.62 89 VAL A CA 1
ATOM 676 C C . VAL A 1 89 ? -11.179 3.454 6.839 1.00 95.62 89 VAL A C 1
ATOM 678 O O . VAL A 1 89 ? -11.061 3.949 5.728 1.00 95.62 89 VAL A O 1
ATOM 681 N N . CYS A 1 90 ? -11.839 2.314 7.014 1.00 94.75 90 CYS A N 1
ATOM 682 C CA . CYS A 1 90 ? -12.502 1.592 5.929 1.00 94.75 90 CYS A CA 1
ATOM 683 C C . CYS A 1 90 ? -13.860 1.040 6.362 1.00 94.75 90 CYS A C 1
ATOM 685 O O . CYS A 1 90 ? -14.157 0.930 7.555 1.00 94.75 90 CYS A O 1
ATOM 687 N N . ARG A 1 91 ? -14.692 0.673 5.386 1.00 93.31 91 ARG A N 1
ATOM 688 C CA . ARG A 1 91 ? -15.960 -0.019 5.613 1.00 93.31 91 ARG A CA 1
ATOM 689 C C . ARG A 1 91 ? -15.735 -1.530 5.648 1.00 93.31 91 ARG A C 1
ATOM 691 O O . ARG A 1 91 ? -15.150 -2.089 4.721 1.00 93.31 91 ARG A O 1
ATOM 698 N N . VAL A 1 92 ? -16.233 -2.197 6.686 1.00 91.06 92 VAL A N 1
ATOM 699 C CA . VAL A 1 92 ? -16.173 -3.667 6.810 1.00 91.06 92 VAL A CA 1
ATOM 700 C C . VAL A 1 92 ? -17.443 -4.330 6.263 1.00 91.06 92 VAL A C 1
ATOM 702 O O . VAL A 1 92 ? -18.499 -3.698 6.187 1.00 91.06 92 VAL A O 1
ATOM 705 N N . MET A 1 93 ? -17.359 -5.613 5.882 1.00 84.12 93 MET A N 1
ATOM 706 C CA . MET A 1 93 ? -18.474 -6.339 5.243 1.00 84.12 93 MET A CA 1
ATOM 707 C C . MET A 1 93 ? -19.745 -6.408 6.099 1.00 84.12 93 MET A C 1
ATOM 709 O O . MET A 1 93 ? -20.842 -6.284 5.567 1.00 84.12 93 MET A O 1
ATOM 713 N N . PHE A 1 94 ? -19.613 -6.536 7.421 1.00 81.62 94 PHE A N 1
ATOM 714 C CA . PHE A 1 94 ? -20.751 -6.601 8.349 1.00 81.62 94 PHE A CA 1
ATOM 715 C C . PHE A 1 94 ? -21.299 -5.220 8.755 1.00 81.62 94 PHE A C 1
ATOM 717 O O . PHE A 1 94 ? -22.052 -5.104 9.718 1.00 81.62 94 PHE A O 1
ATOM 724 N N . GLY A 1 95 ? -20.945 -4.172 8.004 1.00 78.56 95 GLY A N 1
ATOM 725 C CA . GLY A 1 95 ? -21.361 -2.799 8.263 1.00 78.56 95 GLY A CA 1
ATOM 726 C C . GLY A 1 95 ? -20.460 -2.069 9.260 1.00 78.56 95 GLY A C 1
ATOM 727 O O . GLY A 1 95 ? -19.735 -2.666 10.050 1.00 78.56 95 GLY A O 1
ATOM 728 N N . GLY A 1 96 ? -20.504 -0.738 9.203 1.00 88.31 96 GLY A N 1
ATOM 729 C CA . GLY A 1 96 ? -19.699 0.138 10.051 1.00 88.31 96 GLY A CA 1
ATOM 730 C C . GLY A 1 96 ? -18.334 0.503 9.468 1.00 88.31 96 GLY A C 1
ATOM 731 O O . GLY A 1 96 ? -17.889 -0.031 8.449 1.00 88.31 96 GLY A O 1
ATOM 732 N N . HIS A 1 97 ? -17.696 1.457 10.143 1.00 92.88 97 HIS A N 1
ATOM 733 C CA . HIS A 1 97 ? -16.358 1.940 9.833 1.00 92.88 97 HIS A CA 1
ATOM 734 C C . HIS A 1 97 ? -15.377 1.419 10.876 1.00 92.88 97 HIS A C 1
ATOM 736 O O . HIS A 1 97 ? -15.678 1.405 12.073 1.00 92.88 97 HIS A O 1
ATOM 742 N N . LYS A 1 98 ? -14.208 0.982 10.421 1.00 92.75 98 LYS A N 1
ATOM 743 C CA . LYS A 1 98 ? -13.125 0.511 11.277 1.00 92.75 98 LYS A CA 1
ATOM 744 C C . LYS A 1 98 ? -11.809 1.119 10.833 1.00 92.75 98 LYS A C 1
ATOM 746 O O . LYS A 1 98 ? -11.558 1.240 9.634 1.00 92.75 98 LYS A O 1
ATOM 751 N N . SER A 1 99 ? -10.981 1.477 11.807 1.00 94.88 99 SER A N 1
ATOM 752 C CA . SER A 1 99 ? -9.605 1.860 11.538 1.00 94.88 99 SER A CA 1
ATOM 753 C C . SER A 1 99 ? -8.802 0.648 11.070 1.00 94.88 99 SER A C 1
ATOM 755 O O . SER A 1 99 ? -9.053 -0.487 11.490 1.00 94.88 99 SER A O 1
ATOM 757 N N . PHE A 1 100 ? -7.849 0.911 10.186 1.00 94.62 100 PHE A N 1
ATOM 758 C CA . PHE A 1 100 ? -6.767 0.002 9.846 1.00 94.62 100 PHE A CA 1
ATOM 759 C C . PHE A 1 100 ? -5.448 0.730 10.082 1.00 94.62 100 PHE A C 1
ATOM 761 O O . PHE A 1 100 ? -5.348 1.936 9.859 1.00 94.62 100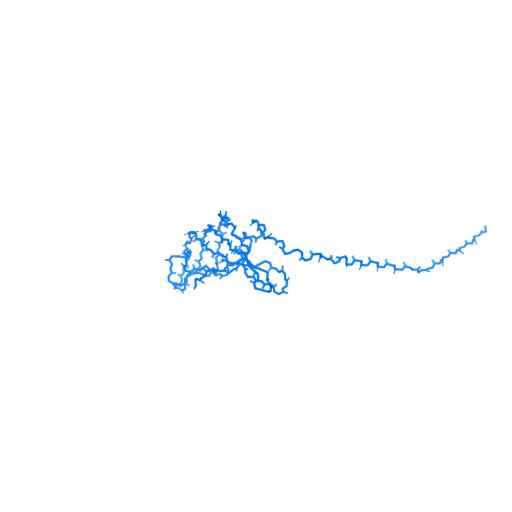 PHE A O 1
ATOM 768 N N . GLU A 1 101 ? -4.445 -0.008 10.531 1.00 95.56 1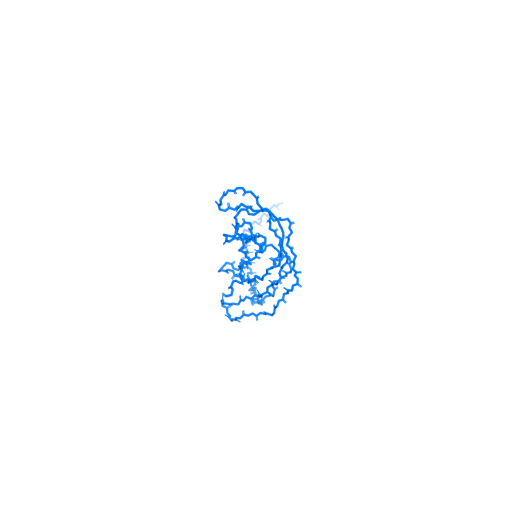01 GLU A N 1
ATOM 769 C CA . GLU A 1 101 ? -3.102 0.504 10.749 1.00 95.56 101 GLU A CA 1
ATOM 770 C C . GLU A 1 101 ? -2.125 -0.664 10.707 1.00 95.56 101 GLU A C 1
ATOM 772 O O . GLU A 1 101 ? -2.352 -1.696 11.340 1.00 95.56 101 GLU A O 1
ATOM 777 N N . GLY A 1 102 ? -1.022 -0.509 9.982 1.00 94.56 102 GLY A N 1
ATOM 778 C CA . GLY A 1 102 ? 0.039 -1.499 10.032 1.00 94.56 102 GLY A CA 1
ATOM 779 C C . GLY A 1 102 ? 1.000 -1.429 8.865 1.00 94.56 102 GLY A C 1
ATOM 780 O O . GLY A 1 102 ? 1.028 -0.472 8.091 1.00 94.56 102 GLY A O 1
ATOM 781 N N . LYS A 1 103 ? 1.811 -2.482 8.756 1.00 94.69 103 LYS A N 1
ATOM 782 C CA . LYS A 1 103 ? 2.773 -2.661 7.671 1.00 94.69 103 LYS A CA 1
ATOM 783 C C . LYS A 1 103 ? 2.263 -3.699 6.682 1.00 94.69 103 LYS A C 1
ATOM 785 O O . LYS A 1 103 ? 1.714 -4.719 7.086 1.00 94.69 103 LYS A O 1
ATOM 790 N N . ALA A 1 104 ? 2.506 -3.470 5.399 1.00 93.44 104 ALA A N 1
ATOM 791 C CA . ALA A 1 104 ? 2.211 -4.428 4.342 1.00 93.44 104 ALA A CA 1
ATOM 792 C C . ALA A 1 104 ? 3.255 -4.363 3.230 1.00 93.44 104 ALA A C 1
ATOM 794 O O . ALA A 1 104 ? 4.003 -3.392 3.114 1.00 93.44 104 ALA A O 1
ATOM 795 N N . VAL A 1 105 ? 3.290 -5.406 2.407 1.00 94.12 105 VAL A N 1
ATOM 796 C CA . VAL A 1 105 ? 4.117 -5.451 1.203 1.00 94.12 105 VAL A CA 1
ATOM 797 C C . VAL A 1 105 ? 3.208 -5.331 -0.010 1.00 94.12 105 VAL A C 1
ATOM 799 O O . VAL A 1 105 ? 2.182 -6.006 -0.105 1.00 94.12 105 VAL A O 1
ATOM 802 N N . TYR A 1 106 ? 3.585 -4.450 -0.928 1.00 95.12 106 TYR A N 1
ATOM 803 C CA . TYR A 1 106 ? 2.891 -4.232 -2.187 1.00 95.12 106 TYR A CA 1
ATOM 804 C C . TYR A 1 106 ? 3.813 -4.517 -3.365 1.00 95.12 106 TYR A C 1
ATOM 806 O O . TYR A 1 106 ? 5.001 -4.189 -3.351 1.00 95.12 106 TYR A O 1
ATOM 814 N N . ARG A 1 107 ? 3.229 -5.082 -4.419 1.00 94.88 107 ARG A N 1
ATOM 815 C CA . ARG A 1 107 ? 3.821 -5.145 -5.753 1.00 94.88 107 ARG A CA 1
ATOM 816 C C . ARG A 1 107 ? 3.461 -3.872 -6.493 1.00 94.88 107 ARG A C 1
ATOM 818 O O . ARG A 1 107 ? 2.281 -3.587 -6.685 1.00 94.88 107 ARG A O 1
ATOM 825 N N . ILE A 1 108 ? 4.475 -3.140 -6.921 1.00 95.44 108 ILE A N 1
ATOM 826 C CA . ILE A 1 108 ? 4.367 -1.912 -7.698 1.00 95.44 108 ILE A CA 1
ATOM 827 C C . ILE A 1 108 ? 4.730 -2.242 -9.138 1.00 95.44 108 ILE A C 1
ATOM 829 O O . ILE A 1 108 ? 5.827 -2.724 -9.406 1.00 95.44 108 ILE A O 1
ATOM 833 N N . TYR A 1 109 ? 3.811 -2.025 -10.066 1.00 93.50 109 TYR A N 1
ATOM 834 C CA . TYR A 1 109 ? 3.979 -2.398 -11.469 1.00 93.50 109 TYR A CA 1
ATOM 835 C C . TYR A 1 109 ? 3.293 -1.381 -12.371 1.00 93.50 109 TYR A C 1
ATOM 837 O O . TYR A 1 109 ? 2.471 -0.587 -11.914 1.00 93.50 109 TYR A O 1
ATOM 845 N N . LYS A 1 110 ? 3.625 -1.407 -13.660 1.00 91.94 110 LYS A N 1
ATOM 846 C CA . LYS A 1 110 ? 2.903 -0.632 -14.665 1.00 91.94 110 LYS A CA 1
ATOM 847 C C . LYS A 1 110 ? 1.821 -1.483 -15.322 1.00 91.94 110 LYS A C 1
ATOM 849 O O . LYS A 1 110 ? 2.069 -2.640 -15.657 1.00 91.94 110 LYS A O 1
ATOM 854 N N . ASP A 1 111 ? 0.625 -0.926 -15.488 1.00 90.81 111 ASP A N 1
ATOM 855 C CA . ASP A 1 111 ? -0.442 -1.566 -16.260 1.00 90.81 111 ASP A CA 1
ATOM 856 C C . ASP A 1 111 ? -0.197 -1.466 -17.779 1.00 90.81 111 ASP A C 1
ATOM 858 O O . ASP A 1 111 ? 0.804 -0.916 -18.239 1.00 90.81 111 ASP A O 1
ATOM 862 N N . ALA A 1 112 ? -1.113 -2.017 -18.582 1.00 89.25 112 ALA A N 1
ATOM 863 C CA . ALA A 1 112 ? -1.014 -2.004 -20.046 1.00 89.25 112 ALA A CA 1
ATOM 864 C C . ALA A 1 112 ? -0.997 -0.588 -20.660 1.00 89.25 112 ALA A C 1
ATOM 866 O O . ALA A 1 112 ? -0.656 -0.440 -21.832 1.00 89.25 112 ALA A O 1
ATOM 867 N N . PHE A 1 113 ? -1.353 0.431 -19.877 1.00 90.31 113 PHE A N 1
ATOM 868 C CA . PHE A 1 113 ? -1.381 1.837 -20.265 1.00 90.31 113 PHE A CA 1
ATOM 869 C C . PHE A 1 113 ? -0.226 2.634 -19.635 1.00 90.31 113 PHE A C 1
ATOM 871 O O . PHE A 1 113 ? -0.297 3.856 -19.561 1.00 90.31 113 PHE A O 1
ATOM 878 N N . ASP A 1 114 ? 0.823 1.949 -19.168 1.00 88.19 114 ASP A N 1
ATOM 879 C CA . ASP A 1 114 ? 2.015 2.532 -18.537 1.00 88.19 114 ASP A CA 1
ATOM 880 C C . ASP A 1 114 ? 1.731 3.286 -17.217 1.00 88.19 114 ASP A C 1
ATOM 882 O O . ASP A 1 114 ? 2.580 4.032 -16.726 1.00 88.19 114 ASP A O 1
ATOM 886 N N . ASN A 1 115 ? 0.566 3.060 -16.588 1.00 92.06 115 ASN A N 1
ATOM 887 C CA . ASN A 1 115 ? 0.241 3.666 -15.296 1.00 92.06 115 ASN A CA 1
ATOM 888 C C . ASN A 1 115 ? 0.741 2.808 -14.140 1.00 92.06 115 ASN A C 1
ATOM 890 O O . ASN A 1 115 ? 0.519 1.596 -14.110 1.00 92.06 115 ASN A O 1
ATOM 894 N N . TRP A 1 116 ? 1.316 3.455 -13.130 1.00 93.94 116 TRP A N 1
ATOM 895 C CA . TRP A 1 116 ? 1.708 2.792 -11.895 1.00 93.94 116 TRP A CA 1
ATOM 896 C C . TRP A 1 116 ? 0.495 2.303 -11.102 1.00 93.94 116 TRP A C 1
ATOM 898 O O . TRP A 1 116 ? -0.460 3.039 -10.838 1.00 93.94 116 TRP A O 1
ATOM 908 N N . ARG A 1 117 ? 0.553 1.035 -10.710 1.00 95.94 117 ARG A N 1
ATOM 909 C CA . ARG A 1 117 ? -0.436 0.334 -9.900 1.00 95.94 117 ARG A CA 1
ATOM 910 C C . ARG A 1 117 ? 0.257 -0.357 -8.743 1.00 95.94 117 ARG A C 1
ATOM 912 O O . ARG A 1 117 ? 1.414 -0.760 -8.846 1.00 95.94 117 ARG A O 1
ATOM 919 N N . ALA A 1 118 ? -0.492 -0.518 -7.663 1.00 96.19 118 ALA A N 1
ATOM 920 C CA . ALA A 1 118 ? -0.096 -1.318 -6.526 1.00 96.19 118 ALA A CA 1
ATOM 921 C C . ALA A 1 118 ? -1.096 -2.465 -6.359 1.00 96.19 118 ALA A C 1
ATOM 923 O O . ALA A 1 118 ? -2.298 -2.281 -6.550 1.00 96.19 118 ALA A O 1
ATOM 924 N N . ALA A 1 119 ? -0.600 -3.647 -6.017 1.00 94.94 119 ALA A N 1
ATOM 925 C CA . ALA A 1 119 ? -1.423 -4.759 -5.563 1.00 94.94 119 ALA A CA 1
ATOM 926 C C . ALA A 1 119 ? -0.798 -5.356 -4.298 1.00 94.94 119 ALA A C 1
ATOM 928 O O . ALA A 1 119 ? 0.433 -5.451 -4.246 1.00 94.94 119 ALA A O 1
ATOM 929 N N . PRO A 1 120 ? -1.604 -5.776 -3.308 1.00 92.62 120 PRO A N 1
ATOM 930 C CA . PRO A 1 120 ? -1.098 -6.526 -2.171 1.00 92.62 120 PRO A CA 1
ATOM 931 C C . PRO A 1 120 ? -0.244 -7.710 -2.636 1.00 92.62 120 PRO A C 1
ATOM 933 O O . PRO A 1 120 ? -0.575 -8.418 -3.600 1.00 92.62 120 PRO A O 1
ATOM 936 N N . ASP A 1 121 ? 0.896 -7.877 -1.981 1.00 86.69 121 ASP A N 1
ATOM 937 C CA . ASP A 1 121 ? 1.761 -9.036 -2.150 1.00 86.69 121 ASP A CA 1
ATOM 938 C C . ASP A 1 121 ? 1.288 -10.121 -1.178 1.00 86.69 121 ASP A C 1
ATOM 940 O O . ASP A 1 121 ? 1.859 -10.338 -0.111 1.00 86.69 121 ASP A O 1
ATOM 944 N N . GLU A 1 122 ? 0.134 -10.700 -1.503 1.00 70.25 122 GLU A N 1
ATOM 945 C CA . GLU A 1 122 ? -0.394 -11.880 -0.824 1.00 70.25 122 GLU A CA 1
ATOM 946 C C . GLU A 1 122 ? 0.427 -13.079 -1.322 1.00 70.25 122 GLU A C 1
ATOM 948 O O . GLU A 1 122 ? 0.525 -13.279 -2.533 1.00 70.25 122 GLU A O 1
ATOM 953 N N . PHE A 1 123 ? 1.093 -13.765 -0.385 1.00 46.06 123 PHE A N 1
ATOM 954 C CA . PHE A 1 123 ? 2.015 -14.885 -0.612 1.00 46.06 123 PHE A CA 1
ATOM 955 C C . PHE A 1 123 ? 1.488 -15.940 -1.592 1.00 46.06 123 PHE A C 1
ATOM 957 O O . PHE A 1 123 ? 0.303 -16.323 -1.464 1.00 46.06 123 PHE A O 1
#

Radius of gyration: 23.37 Å; chains: 1; bounding box: 36×67×68 Å

Sequence (123 aa):
MIKTSFTRMGRFIVLSCLGSVLSCASPTEGVIVEAVSRSLEKRVPVTLASYLTGGQNALVEEVRVLEISKVIGKGKHTYWRAQIYARGVCRVMFGGHKSFEGKAVYRIYKDAFDNWRAAPDEF

Secondary structure (DSSP, 8-state):
------------------------PPPPHHHHHHHHHHHHHHEE-HHHHSSTT-EEEEEEEEEEEEEEEEEESSGGG-EEEEEEEEEEEEE-TTSSEEEEEEEEEEEEEE-TTS-EEEEE---

pLDDT: mean 82.44, std 18.39, range [39.03, 97.81]